Protein AF-A0A6I1NP54-F1 (afdb_monomer_lite)

pLDDT: mean 89.86, std 11.25, range [58.0, 98.44]

Sequence (43 aa):
MKIGIIGAGVVGRALAKLAVNAGHEVMVSNSRGPRSMFSLPYS

Radius of gyration: 11.02 Å; chains: 1; bounding box: 19×16×31 Å

Foldseek 3Di:
DEEEAEDPDPVSVVVQVVCVVVVYHYDYDYPPDPVVNDPDPPD

Structure (mmCIF, N/CA/C/O backbone):
data_AF-A0A6I1NP54-F1
#
_entry.id   AF-A0A6I1NP54-F1
#
loop_
_atom_site.group_PDB
_atom_site.id
_atom_site.type_symbol
_atom_site.label_atom_id
_atom_site.label_alt_id
_atom_site.label_comp_id
_atom_site.label_asym_id
_atom_site.label_entity_id
_atom_site.label_seq_id
_atom_site.pdbx_PDB_ins_code
_atom_site.Cartn_x
_atom_site.Cartn_y
_atom_site.Cartn_z
_atom_site.occupancy
_atom_site.B_iso_or_equiv
_atom_site.auth_seq_id
_atom_site.auth_comp_id
_atom_site.auth_asym_id
_atom_site.auth_atom_id
_atom_site.pdbx_PDB_model_num
ATOM 1 N N . MET A 1 1 ? -6.608 6.757 9.586 1.00 95.69 1 MET A N 1
ATOM 2 C CA . MET A 1 1 ? -5.605 7.806 9.262 1.00 95.69 1 MET A CA 1
ATOM 3 C C . MET A 1 1 ? -5.324 7.783 7.760 1.00 95.69 1 MET A C 1
ATOM 5 O O . MET A 1 1 ? -5.753 6.828 7.121 1.00 95.69 1 MET A O 1
ATOM 9 N N . LYS A 1 2 ? -4.639 8.794 7.203 1.00 98.00 2 LYS A N 1
ATOM 10 C CA . LYS A 1 2 ? -4.153 8.776 5.809 1.00 98.00 2 LYS A CA 1
ATOM 11 C C . LYS A 1 2 ? -2.720 8.241 5.773 1.00 98.00 2 LYS A C 1
ATOM 13 O O . LYS A 1 2 ? -1.875 8.762 6.497 1.00 98.00 2 LYS A O 1
ATOM 18 N N . ILE A 1 3 ? -2.449 7.216 4.967 1.00 98.00 3 ILE A N 1
ATOM 19 C CA . ILE A 1 3 ? -1.142 6.544 4.889 1.00 98.00 3 ILE A CA 1
ATOM 20 C C . ILE A 1 3 ? -0.638 6.561 3.444 1.00 98.00 3 ILE A C 1
ATOM 22 O O . ILE A 1 3 ? -1.312 6.075 2.539 1.00 98.00 3 ILE A O 1
ATOM 26 N N . GLY A 1 4 ? 0.565 7.101 3.234 1.00 97.31 4 GLY A N 1
ATOM 27 C CA . GLY A 1 4 ? 1.260 7.077 1.946 1.00 97.31 4 GLY A CA 1
ATOM 28 C C . GLY A 1 4 ? 2.352 6.008 1.912 1.00 97.31 4 GLY A C 1
ATOM 29 O O . GLY A 1 4 ? 3.200 5.969 2.799 1.00 97.31 4 GLY A O 1
ATOM 30 N N . ILE A 1 5 ? 2.353 5.159 0.882 1.00 96.56 5 ILE A N 1
ATOM 31 C CA . ILE A 1 5 ? 3.350 4.101 0.667 1.00 96.56 5 ILE A CA 1
ATOM 32 C C . ILE A 1 5 ? 4.102 4.376 -0.636 1.00 96.56 5 ILE A C 1
ATOM 34 O O . ILE A 1 5 ? 3.512 4.386 -1.718 1.00 96.56 5 ILE A O 1
ATOM 38 N N . ILE A 1 6 ? 5.420 4.561 -0.546 1.00 94.62 6 ILE A N 1
ATOM 39 C CA . ILE A 1 6 ? 6.295 4.720 -1.712 1.00 94.62 6 ILE A CA 1
ATOM 40 C C . ILE A 1 6 ? 6.865 3.350 -2.091 1.00 94.62 6 ILE A C 1
ATOM 42 O O . ILE A 1 6 ? 7.709 2.797 -1.392 1.00 94.62 6 ILE A O 1
ATOM 46 N N . GLY A 1 7 ? 6.383 2.796 -3.205 1.00 91.56 7 GLY A N 1
ATOM 47 C CA . GLY A 1 7 ? 6.764 1.489 -3.736 1.00 91.56 7 GLY A CA 1
ATOM 48 C C . GLY A 1 7 ? 5.612 0.477 -3.735 1.00 91.56 7 GLY A C 1
ATOM 49 O O . GLY A 1 7 ? 5.208 -0.032 -2.695 1.00 91.56 7 GLY A O 1
ATOM 50 N N . ALA A 1 8 ? 5.142 0.087 -4.925 1.00 92.94 8 ALA A N 1
ATOM 51 C CA . ALA A 1 8 ? 4.067 -0.902 -5.111 1.00 92.94 8 ALA A CA 1
ATOM 52 C C . ALA A 1 8 ? 4.566 -2.357 -5.278 1.00 92.94 8 ALA A C 1
ATOM 54 O O . ALA A 1 8 ? 4.002 -3.125 -6.063 1.00 92.94 8 ALA A O 1
ATOM 55 N N . GLY A 1 9 ? 5.660 -2.721 -4.599 1.00 89.88 9 GLY A N 1
ATOM 56 C CA . GLY A 1 9 ? 6.203 -4.088 -4.578 1.00 89.88 9 GLY A CA 1
ATOM 57 C C . GLY A 1 9 ? 5.428 -5.028 -3.645 1.00 89.88 9 GLY A C 1
ATOM 58 O O . GLY A 1 9 ? 4.399 -4.650 -3.093 1.00 89.88 9 GLY A O 1
ATOM 59 N N . VAL A 1 10 ? 5.941 -6.246 -3.436 1.00 92.69 10 VAL A N 1
ATOM 60 C CA . VAL A 1 10 ? 5.296 -7.269 -2.584 1.00 92.69 10 VAL A CA 1
ATOM 61 C C . VAL A 1 10 ? 5.006 -6.730 -1.178 1.00 92.69 10 VAL A C 1
ATOM 63 O O . VAL A 1 10 ? 3.868 -6.784 -0.717 1.00 92.69 10 VAL A O 1
ATOM 66 N N . VAL A 1 11 ? 6.011 -6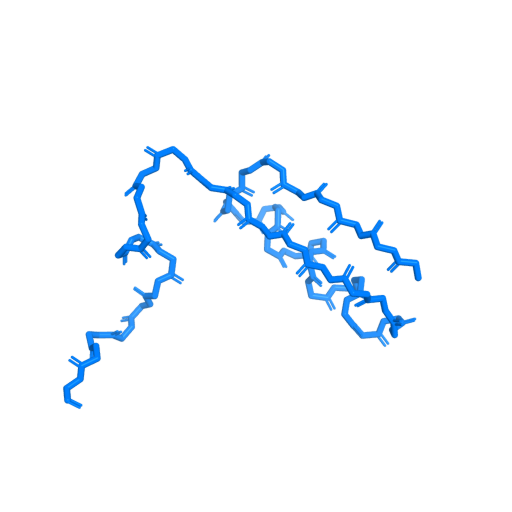.129 -0.534 1.00 94.38 11 VAL A N 1
ATOM 67 C CA . VAL A 1 11 ? 5.891 -5.596 0.833 1.00 94.38 11 VAL A CA 1
ATOM 68 C C . VAL A 1 11 ? 4.930 -4.408 0.894 1.00 94.38 11 VAL A C 1
ATOM 70 O O . VAL A 1 11 ? 4.019 -4.397 1.717 1.00 94.38 11 VAL A O 1
ATOM 73 N N . GLY A 1 12 ? 5.080 -3.434 -0.010 1.00 94.31 12 GLY A N 1
ATOM 74 C CA . GLY A 1 12 ? 4.213 -2.252 -0.043 1.00 94.31 12 GLY A CA 1
ATOM 75 C C . GLY A 1 12 ? 2.737 -2.610 -0.235 1.00 94.31 12 GLY A C 1
ATOM 76 O O . GLY A 1 12 ? 1.87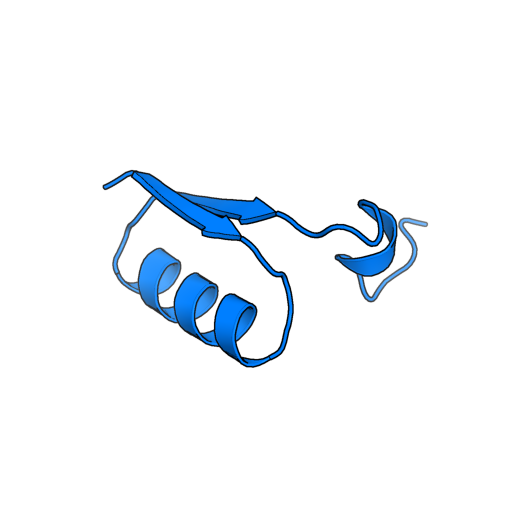3 -2.040 0.424 1.00 94.31 12 GLY A O 1
ATOM 77 N N . ARG A 1 13 ? 2.442 -3.619 -1.065 1.00 93.56 13 ARG A N 1
ATOM 78 C CA . ARG A 1 13 ? 1.077 -4.136 -1.251 1.00 93.56 13 ARG A CA 1
ATOM 79 C C . ARG A 1 13 ? 0.544 -4.854 -0.009 1.00 93.56 13 ARG A C 1
ATOM 81 O O . ARG A 1 13 ? -0.618 -4.660 0.336 1.00 93.56 13 ARG A O 1
ATOM 88 N N . ALA A 1 14 ? 1.366 -5.661 0.666 1.00 96.38 14 ALA A N 1
ATOM 89 C CA . ALA A 1 14 ? 0.962 -6.347 1.895 1.00 96.38 14 ALA A CA 1
ATOM 90 C C . ALA A 1 14 ? 0.606 -5.349 3.010 1.00 96.38 14 ALA A C 1
ATOM 92 O O . ALA A 1 14 ? -0.445 -5.474 3.638 1.00 96.38 14 ALA A O 1
ATOM 93 N N . LEU A 1 15 ? 1.432 -4.314 3.189 1.00 96.88 15 LEU A N 1
ATOM 94 C CA . LEU A 1 15 ? 1.170 -3.230 4.137 1.00 96.88 15 LEU A CA 1
ATOM 95 C C . LEU A 1 15 ? -0.084 -2.437 3.763 1.00 96.88 15 LEU A C 1
ATOM 97 O O . LEU A 1 15 ? -0.922 -2.189 4.627 1.00 96.88 15 LEU A O 1
ATOM 101 N N . ALA A 1 16 ? -0.251 -2.095 2.481 1.00 96.56 16 ALA A N 1
ATOM 102 C CA . ALA A 1 16 ? -1.446 -1.405 2.003 1.00 96.56 16 ALA A CA 1
ATOM 103 C C . ALA A 1 16 ? -2.719 -2.196 2.328 1.00 96.56 16 ALA A C 1
ATOM 105 O O . ALA A 1 16 ? -3.685 -1.631 2.834 1.00 96.56 16 ALA A O 1
ATOM 106 N N . LYS A 1 17 ? -2.700 -3.516 2.104 1.00 96.69 17 LYS A N 1
ATOM 107 C CA . LYS A 1 17 ? -3.832 -4.399 2.402 1.00 96.69 17 LYS A CA 1
ATOM 108 C C . LYS A 1 17 ? -4.171 -4.412 3.894 1.00 96.69 17 LYS A C 1
ATOM 110 O O . LYS A 1 17 ? -5.340 -4.300 4.247 1.00 96.69 17 LYS A O 1
ATOM 115 N N . LEU A 1 18 ? -3.166 -4.518 4.764 1.00 98.06 18 LEU A N 1
ATOM 116 C CA . LEU A 1 18 ? -3.382 -4.494 6.212 1.00 98.06 18 LEU A CA 1
ATOM 117 C C . LEU A 1 18 ? -3.950 -3.145 6.677 1.00 98.06 18 LEU A C 1
ATOM 119 O O . LEU A 1 18 ? -4.899 -3.115 7.454 1.00 98.06 18 LEU A O 1
ATOM 123 N N . ALA A 1 19 ? -3.407 -2.039 6.168 1.00 98.06 19 ALA A N 1
ATOM 124 C CA . ALA A 1 19 ? -3.851 -0.694 6.517 1.00 98.06 19 ALA A CA 1
ATOM 125 C C . ALA A 1 19 ? -5.295 -0.412 6.063 1.00 98.06 19 ALA A C 1
ATOM 127 O O . ALA A 1 19 ? -6.077 0.137 6.837 1.00 98.06 19 ALA A O 1
ATOM 128 N N . VAL A 1 20 ? -5.676 -0.839 4.854 1.00 98.06 20 VAL A N 1
ATOM 129 C CA . VAL A 1 20 ? -7.070 -0.750 4.384 1.00 98.06 20 VAL A CA 1
ATOM 130 C C . VAL A 1 20 ? -7.996 -1.581 5.275 1.00 98.06 20 VAL A C 1
ATOM 132 O O . VAL A 1 20 ? -9.030 -1.079 5.708 1.00 98.06 20 VAL A O 1
ATOM 135 N N . ASN A 1 21 ? -7.607 -2.814 5.619 1.00 98.44 21 ASN A N 1
ATOM 136 C CA . ASN A 1 21 ? -8.391 -3.670 6.518 1.00 98.44 2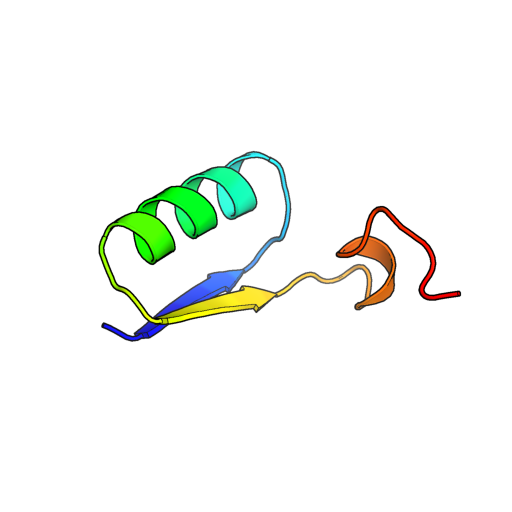1 ASN A CA 1
ATOM 137 C C . ASN A 1 21 ? -8.562 -3.066 7.923 1.00 98.44 21 ASN A C 1
ATOM 139 O O . ASN A 1 21 ? -9.569 -3.318 8.576 1.00 98.44 21 ASN A O 1
ATOM 143 N N . ALA A 1 22 ? -7.607 -2.255 8.377 1.00 98.31 22 ALA A N 1
ATOM 144 C CA . ALA A 1 22 ? -7.685 -1.509 9.632 1.00 98.31 22 ALA A CA 1
ATOM 145 C C . ALA A 1 22 ? -8.522 -0.212 9.534 1.00 98.31 22 ALA A C 1
ATOM 147 O O . ALA A 1 22 ? -8.558 0.577 10.478 1.00 98.31 22 ALA A O 1
ATOM 148 N N . GLY A 1 23 ? -9.181 0.047 8.398 1.00 98.38 23 GLY A N 1
ATOM 149 C CA . GLY A 1 23 ? -10.018 1.232 8.191 1.00 98.38 23 GLY A CA 1
ATOM 150 C C . GLY A 1 23 ? -9.223 2.511 7.921 1.00 98.38 23 GLY A C 1
ATOM 151 O O . GLY A 1 23 ? -9.666 3.610 8.261 1.00 98.38 23 GLY A O 1
ATOM 152 N N . HIS A 1 24 ? -8.012 2.404 7.371 1.00 98.44 24 HIS A N 1
ATOM 153 C CA . HIS A 1 24 ? -7.209 3.565 6.987 1.00 98.44 24 HIS A CA 1
ATOM 154 C C . HIS A 1 24 ? -7.348 3.886 5.497 1.00 98.44 24 HIS A C 1
ATOM 156 O O . HIS A 1 24 ? -7.511 3.000 4.662 1.00 98.44 24 HIS A O 1
ATOM 162 N N . GLU A 1 25 ? -7.242 5.170 5.162 1.00 98.31 25 GLU A N 1
ATOM 163 C CA . GLU A 1 25 ? -7.183 5.636 3.778 1.00 98.31 25 GLU A CA 1
ATOM 164 C C . GLU A 1 25 ? -5.731 5.516 3.299 1.00 98.31 25 GLU A C 1
ATOM 166 O O . GLU A 1 25 ? -4.821 6.059 3.932 1.00 98.31 25 GLU A O 1
ATOM 171 N N . VAL A 1 26 ? -5.496 4.775 2.215 1.00 97.75 26 VAL A N 1
ATOM 172 C CA . VAL A 1 26 ? -4.145 4.409 1.770 1.00 97.75 26 VAL A CA 1
ATOM 173 C C . VAL A 1 26 ? -3.904 4.870 0.339 1.00 97.75 26 VAL A C 1
ATOM 175 O O . VAL A 1 26 ? -4.682 4.558 -0.558 1.00 97.75 26 VAL A O 1
ATOM 178 N N . MET A 1 27 ? -2.779 5.551 0.116 1.00 95.62 27 MET A N 1
ATOM 179 C CA . MET A 1 27 ? -2.254 5.870 -1.211 1.00 95.62 27 MET A CA 1
ATOM 180 C C . MET A 1 27 ? -0.960 5.092 -1.451 1.00 95.62 27 MET A C 1
ATOM 182 O O . MET A 1 27 ? -0.061 5.099 -0.610 1.00 95.62 27 MET A O 1
ATOM 186 N N . VAL A 1 28 ? -0.833 4.456 -2.617 1.00 93.81 28 VAL A N 1
ATOM 187 C CA . VAL A 1 28 ? 0.388 3.748 -3.028 1.00 93.81 28 VAL A CA 1
ATOM 188 C C . VAL A 1 28 ? 0.96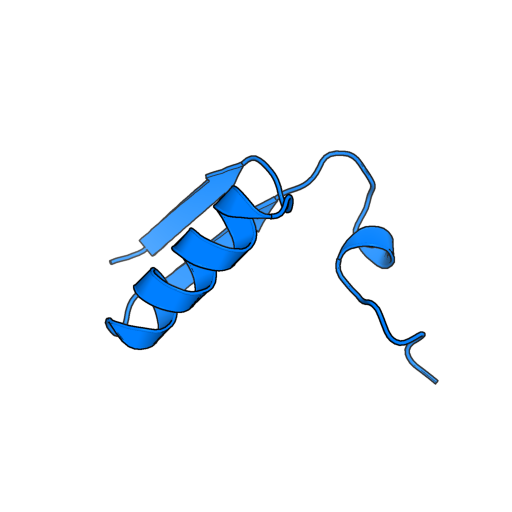0 4.410 -4.277 1.00 93.81 28 VAL A C 1
ATOM 190 O O . VAL A 1 28 ? 0.242 4.639 -5.245 1.00 93.81 28 VAL A O 1
ATOM 193 N N . SER A 1 29 ? 2.259 4.695 -4.260 1.00 92.94 29 SER A N 1
ATOM 194 C CA . SER A 1 29 ? 3.004 5.245 -5.392 1.00 92.94 29 SER A CA 1
ATOM 195 C C . SER A 1 29 ? 3.994 4.222 -5.947 1.00 92.94 29 SER A C 1
ATOM 197 O O . SER A 1 29 ? 4.527 3.380 -5.217 1.00 92.94 29 SER A O 1
ATOM 199 N N . ASN A 1 30 ? 4.276 4.287 -7.246 1.00 92.44 30 ASN A N 1
ATOM 200 C CA . ASN A 1 30 ? 5.382 3.563 -7.856 1.00 92.44 30 ASN A CA 1
ATOM 201 C C . ASN A 1 30 ? 6.070 4.415 -8.933 1.00 92.44 30 ASN A C 1
ATOM 203 O O . ASN A 1 30 ? 5.487 5.351 -9.468 1.00 92.44 30 ASN A O 1
ATOM 207 N N . SER A 1 31 ? 7.309 4.062 -9.271 1.00 90.44 31 SER A N 1
ATOM 208 C CA . SER A 1 31 ? 8.082 4.724 -10.332 1.00 90.44 31 SER A CA 1
ATOM 209 C C . SER A 1 31 ? 7.828 4.156 -11.733 1.00 90.44 31 SER A C 1
ATOM 211 O O . SER A 1 31 ? 8.303 4.707 -12.717 1.00 90.44 31 SER A O 1
ATOM 213 N N . ARG A 1 32 ? 7.099 3.039 -11.841 1.00 87.69 32 ARG A N 1
ATOM 214 C CA . ARG A 1 32 ? 6.911 2.264 -13.082 1.00 87.69 32 ARG A CA 1
ATOM 215 C C . ARG A 1 32 ? 5.624 2.635 -13.830 1.00 87.69 32 ARG A C 1
ATOM 217 O O . ARG A 1 32 ? 5.187 1.910 -14.722 1.00 87.69 32 ARG A O 1
ATOM 224 N N . GLY A 1 33 ? 5.013 3.757 -13.455 1.00 85.75 33 GLY A N 1
ATOM 225 C CA . GLY A 1 33 ? 3.779 4.270 -14.031 1.00 85.75 33 GLY A CA 1
ATOM 226 C C . GLY A 1 33 ? 2.531 3.459 -13.650 1.00 85.75 33 GLY A C 1
ATOM 227 O O . GLY A 1 33 ? 2.618 2.309 -13.203 1.00 85.75 33 GLY A O 1
ATOM 228 N N . PRO A 1 34 ? 1.335 4.029 -13.867 1.00 83.00 34 PRO A N 1
ATOM 229 C CA . PRO A 1 34 ? 0.079 3.471 -13.367 1.00 83.00 34 PRO A CA 1
ATOM 230 C C . PRO A 1 34 ? -0.267 2.104 -13.965 1.00 83.00 34 PRO A C 1
ATOM 232 O O . PRO A 1 34 ? -0.804 1.256 -13.261 1.00 83.00 34 PRO A O 1
ATOM 235 N N . ARG A 1 35 ? 0.111 1.831 -15.223 1.00 83.88 35 ARG A N 1
ATOM 236 C CA . ARG A 1 35 ? -0.130 0.527 -15.873 1.00 83.88 35 ARG A CA 1
ATOM 237 C C . ARG A 1 35 ? 0.485 -0.650 -15.115 1.00 83.88 35 ARG A C 1
ATOM 239 O O . ARG A 1 35 ? -0.089 -1.726 -15.112 1.00 83.88 35 ARG A O 1
ATOM 246 N N . SER A 1 36 ? 1.608 -0.447 -14.425 1.00 83.94 36 SER A N 1
ATOM 247 C CA . SER A 1 36 ? 2.254 -1.503 -13.631 1.00 83.94 36 SER A CA 1
ATOM 248 C C . SER A 1 36 ? 1.549 -1.808 -12.296 1.00 83.94 36 SER A C 1
ATOM 250 O O . SER A 1 36 ? 1.928 -2.749 -11.592 1.00 83.94 36 SER A O 1
ATOM 252 N N . MET A 1 37 ? 0.539 -1.017 -11.917 1.00 81.94 37 MET A N 1
ATOM 253 C CA . MET A 1 37 ? -0.264 -1.242 -10.709 1.00 81.94 37 MET A CA 1
ATOM 254 C C . MET A 1 37 ? -1.459 -2.168 -10.946 1.00 81.94 37 MET A C 1
ATOM 256 O O . MET A 1 37 ? -1.958 -2.749 -9.984 1.00 81.94 37 MET A O 1
ATOM 260 N N . PHE A 1 38 ? -1.880 -2.350 -12.198 1.00 81.00 38 PHE A N 1
ATOM 261 C CA . PHE A 1 38 ? -3.024 -3.179 -12.567 1.00 81.00 38 PHE A CA 1
ATOM 262 C C . PHE A 1 38 ? -2.532 -4.449 -13.264 1.00 81.00 38 PHE A C 1
ATOM 264 O O . PHE A 1 38 ? -1.736 -4.386 -14.195 1.00 81.00 38 PHE A O 1
ATOM 271 N N . SER A 1 39 ? -2.979 -5.616 -12.803 1.00 72.00 39 SER A N 1
ATOM 272 C CA . SER A 1 39 ? -2.675 -6.901 -13.452 1.00 72.00 39 SER A CA 1
ATOM 273 C C . SER A 1 39 ? -3.665 -7.262 -14.559 1.00 72.00 39 SER A C 1
ATOM 275 O O . SER A 1 39 ? -3.423 -8.204 -15.304 1.00 72.00 39 SER A O 1
ATOM 277 N N . LEU A 1 40 ? -4.774 -6.528 -14.663 1.00 62.97 40 LEU A N 1
ATOM 278 C CA . LEU A 1 40 ? -5.781 -6.693 -15.702 1.00 62.97 40 LEU A CA 1
ATOM 279 C C . LEU A 1 40 ? -5.737 -5.455 -16.607 1.00 62.97 40 LEU A C 1
ATOM 281 O O . LEU A 1 40 ? -5.819 -4.338 -16.082 1.00 62.97 40 LEU A O 1
ATOM 285 N N . PRO A 1 41 ? -5.587 -5.612 -17.935 1.00 58.00 41 PRO A N 1
ATOM 286 C CA . PRO A 1 41 ? -5.799 -4.500 -18.845 1.00 58.00 41 PRO A CA 1
ATOM 287 C C . PRO A 1 41 ? -7.263 -4.071 -18.720 1.00 58.00 41 PRO A C 1
ATOM 289 O O . PRO A 1 41 ? -8.167 -4.897 -18.827 1.00 58.00 41 PRO A O 1
ATOM 292 N N . TYR A 1 42 ? -7.485 -2.787 -18.439 1.00 60.16 42 TYR A N 1
A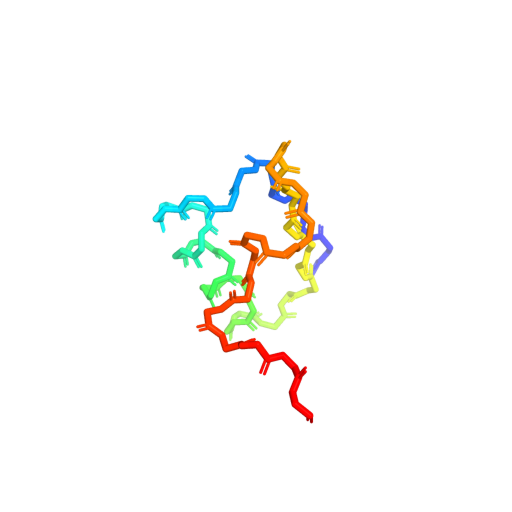TOM 293 C CA . TYR A 1 42 ? -8.818 -2.192 -18.477 1.00 60.16 42 TYR A CA 1
ATOM 294 C C . TYR A 1 42 ? -9.332 -2.371 -19.913 1.00 60.16 42 TYR A C 1
ATOM 296 O O . TYR A 1 42 ? -8.760 -1.786 -20.834 1.00 60.16 42 TYR A O 1
ATOM 304 N N . SER A 1 43 ? -10.281 -3.291 -20.092 1.00 58.50 43 SER A N 1
ATOM 305 C CA . SER A 1 43 ? -10.953 -3.579 -21.365 1.00 58.50 43 SER A CA 1
ATOM 306 C C . SER A 1 43 ? -12.255 -2.802 -21.407 1.00 58.50 43 SER A C 1
A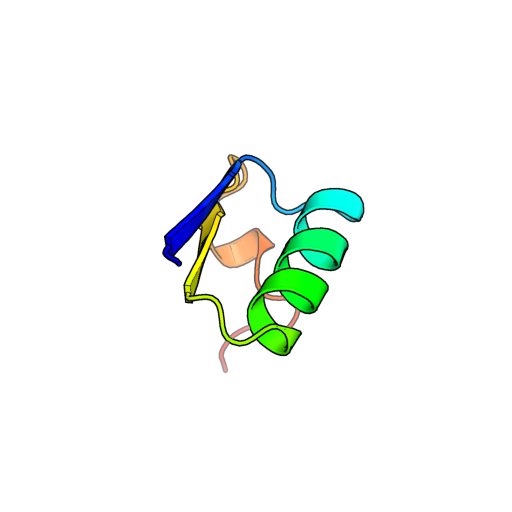TOM 308 O O . SER A 1 43 ? -12.929 -2.790 -20.351 1.00 58.50 43 SER A O 1
#

Secondary structure (DSSP, 8-state):
-EEEEE--SHHHHHHHHHHHHTT-EEEEE-SS-GGGG-SS---